Protein AF-A0AAV0P154-F1 (afdb_monomer)

Mean predicted aligned error: 8.96 Å

Nearest PDB structures (foldseek):
  3tef-assembly1_A  TM=5.306E-01  e=6.476E+00  Vibrio cholerae

Solvent-accessible surface area (backbone atoms only — not comparable to full-atom values): 8361 Å² total; per-residue (Å²): 136,82,82,80,76,75,84,78,81,82,83,76,62,71,93,80,56,64,62,72,48,78,42,65,45,41,50,25,48,35,54,62,46,26,73,76,37,68,70,43,66,74,33,76,87,35,68,62,27,33,51,34,76,68,14,53,51,50,23,52,53,50,23,51,52,36,54,75,68,52,49,56,85,69,45,64,32,42,33,28,15,64,43,46,20,31,41,52,30,49,45,60,38,50,33,22,59,70,64,49,95,94,55,68,61,70,37,60,59,38,59,73,89,33,94,46,73,34,26,12,43,57,93,30,55,53,76,44,72,35,73,89,42,43,50,93,80,46,89,87,50,40,51,32,43,31,36,118

Organism: NCBI:txid586396

Secondary structure (DSSP, 8-state):
---------PPP-GGGPPPPEEEPPPPBHHHHHHHH-GGGGG-GGGTTPPBPHHHHHHHHHHHHHHHHTT-GGG---EEEESSHHHHHHHHHHHS-SB--TTS-EEE-TTGGG--PPPEE-TTPPPEEEEGGG-GGGSTT--PEEE--

Radius of gyration: 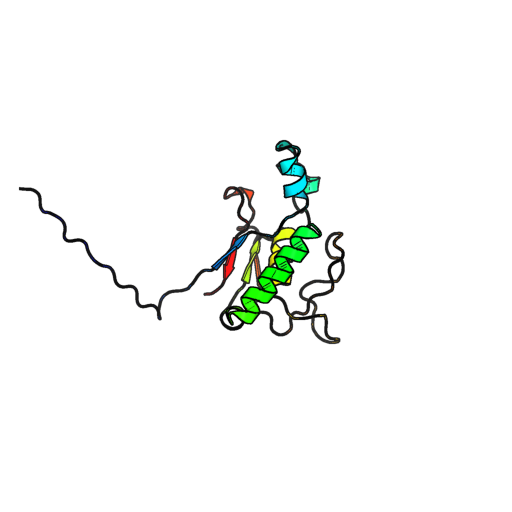18.8 Å; Cα contacts (8 Å, |Δi|>4): 252; chains: 1; bounding box: 33×74×42 Å

InterPro domains:
  IPR013078 Histidine phosphatase superfamily, clade-1 [PF00300] (20-92)
  IPR013078 Histidine phosphatase superfamily, clade-1 [SM00855] (19-128)
  IPR013078 Histidine phosphatase superfamily, clade-1 [cd07067] (20-90)
  IPR029033 Histidine phosphatase superfamily [G3DSA:3.40.50.1240] (15-123)
  IPR029033 Histidine phosphatase superfamily [SSF53254] (17-98)
  IPR050275 Phosphoglycerate Mutase/Phosphatase [PTHR48100] (14-140)

Foldseek 3Di:
DDDPDDPDDDDDDPVPDKDKDWDFFFAFPLVVVCVVPVCSVVDPVCLQTAHDPRSLVVLQVLLVVCVVVVVLVVFAEKEWEPRRSGLCSRCSNQFADADDPPFDWSADACPRVDRDGTTGNPSGHYYHYDNVQRCPVPPRGGTTITTD

Sequence (148 aa):
MEDAGCPTTTLYPLHRTKILHLVRHAQGIHNVEGEKDPSAYFSPDLSDAHLTQLGWRQVAHLRTHIRQSGLHSRIQLVVTSSLLRAMQTAVGVFGGEEYVDGVDPLMVANAGNSASPAISSFDSPPF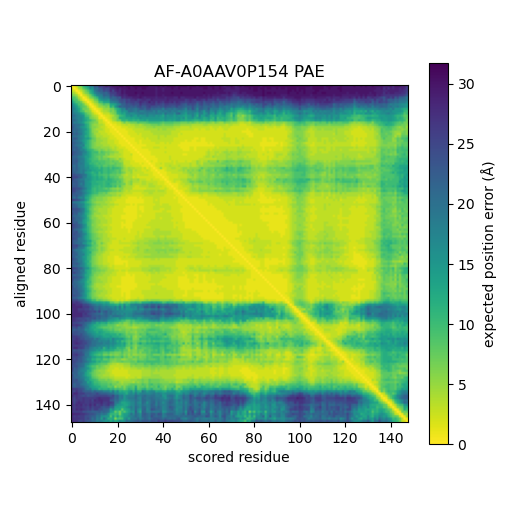LATELCREHLVCCSCLLFLRF

Structure (mmCIF, N/CA/C/O backbone):
data_AF-A0AAV0P154-F1
#
_entry.id   AF-A0AAV0P154-F1
#
loop_
_atom_site.group_PDB
_atom_site.id
_atom_site.type_symbol
_atom_site.label_atom_id
_atom_site.label_alt_id
_atom_site.label_comp_id
_atom_site.label_asym_id
_atom_site.label_entity_id
_atom_site.label_seq_id
_atom_site.pdbx_PDB_ins_code
_atom_site.Cartn_x
_atom_site.Cartn_y
_atom_site.Cartn_z
_atom_site.occupancy
_atom_site.B_iso_or_equiv
_atom_site.auth_seq_id
_atom_site.auth_comp_id
_atom_site.auth_asym_id
_atom_site.auth_atom_id
_atom_site.pdbx_PDB_model_num
ATOM 1 N N . MET A 1 1 ? 3.848 53.531 13.913 1.00 39.12 1 MET A N 1
ATOM 2 C CA . MET A 1 1 ? 3.647 52.761 15.154 1.00 39.12 1 MET A CA 1
ATOM 3 C C . MET A 1 1 ? 3.071 51.438 14.696 1.00 39.12 1 MET A C 1
ATOM 5 O O . MET A 1 1 ? 1.904 51.394 14.337 1.00 39.12 1 MET A O 1
ATOM 9 N N . GLU A 1 2 ? 3.947 50.459 14.476 1.00 48.00 2 GLU A N 1
ATOM 10 C CA . GLU A 1 2 ? 3.573 49.147 13.942 1.00 48.00 2 GLU A CA 1
ATOM 11 C C . GLU A 1 2 ? 2.984 48.303 15.073 1.00 48.00 2 GLU A C 1
ATOM 13 O O . GLU A 1 2 ? 3.585 48.192 16.142 1.00 48.00 2 GLU A O 1
ATOM 18 N N . ASP A 1 3 ? 1.783 47.775 14.850 1.00 51.66 3 ASP A N 1
ATOM 19 C CA . ASP A 1 3 ? 1.107 46.860 15.764 1.00 51.66 3 ASP A CA 1
ATOM 20 C C . ASP A 1 3 ? 1.725 45.468 15.589 1.00 51.66 3 ASP A C 1
ATOM 22 O O . ASP A 1 3 ? 1.546 44.803 14.566 1.00 51.66 3 ASP A O 1
ATOM 26 N N . ALA A 1 4 ? 2.542 45.062 16.560 1.00 58.69 4 ALA A N 1
ATOM 27 C CA . ALA A 1 4 ? 3.151 43.743 16.600 1.00 58.69 4 ALA A CA 1
ATOM 28 C C . ALA A 1 4 ? 2.061 42.708 16.912 1.00 58.69 4 ALA A C 1
ATOM 30 O O . ALA A 1 4 ? 1.709 42.487 18.071 1.00 58.69 4 ALA A O 1
ATOM 31 N N . GLY A 1 5 ? 1.516 42.088 15.862 1.00 62.28 5 GLY A N 1
ATOM 32 C CA . GLY A 1 5 ? 0.500 41.046 15.969 1.00 62.28 5 GLY A CA 1
ATOM 33 C C . GLY A 1 5 ? 0.914 39.948 16.952 1.00 62.28 5 GLY A C 1
ATOM 34 O O . GLY A 1 5 ? 1.928 39.274 16.768 1.00 62.28 5 GLY A O 1
ATOM 35 N N . CYS A 1 6 ? 0.116 39.778 18.007 1.00 61.88 6 CYS A N 1
ATOM 36 C CA . CYS A 1 6 ? 0.283 38.716 18.992 1.00 61.88 6 CYS A CA 1
ATOM 37 C C . CYS A 1 6 ? 0.239 37.348 18.280 1.00 61.88 6 CYS A C 1
ATOM 39 O O . CYS A 1 6 ? -0.740 37.077 17.576 1.00 61.88 6 CYS A O 1
ATOM 41 N N . PRO A 1 7 ? 1.254 36.476 18.433 1.00 60.50 7 PRO A N 1
ATOM 42 C CA . PRO A 1 7 ? 1.217 35.147 17.842 1.00 60.50 7 PRO A CA 1
ATOM 43 C C . PRO A 1 7 ? 0.078 34.350 18.483 1.00 60.50 7 PRO A C 1
ATOM 45 O O . PRO A 1 7 ? 0.137 33.937 19.643 1.00 60.50 7 PRO A O 1
ATOM 48 N N . THR A 1 8 ? -0.989 34.136 17.719 1.00 66.25 8 THR A N 1
ATOM 49 C CA . THR A 1 8 ? -2.130 33.325 18.131 1.00 66.25 8 THR A CA 1
ATOM 50 C C . THR A 1 8 ? -1.711 31.860 18.176 1.00 66.25 8 THR A C 1
ATOM 52 O O . THR A 1 8 ? -1.603 31.169 17.164 1.00 66.25 8 THR A O 1
ATOM 55 N N . THR A 1 9 ? -1.466 31.359 19.386 1.00 69.94 9 THR A N 1
ATOM 56 C CA . THR A 1 9 ? -1.265 29.925 19.610 1.00 69.94 9 THR A CA 1
ATOM 57 C C . THR A 1 9 ? -2.605 29.222 19.424 1.00 69.94 9 THR A C 1
ATOM 59 O O . THR A 1 9 ? -3.502 29.334 20.256 1.00 69.94 9 THR A O 1
ATOM 62 N N . THR A 1 10 ? -2.759 28.516 18.306 1.00 75.19 10 THR A N 1
ATOM 63 C CA . THR A 1 10 ? -3.974 27.748 18.013 1.00 75.19 10 THR A CA 1
ATOM 64 C C . THR A 1 10 ? -3.851 26.358 18.634 1.00 75.19 10 THR A C 1
ATOM 66 O O . THR A 1 10 ? -2.972 25.583 18.259 1.00 75.19 10 THR A O 1
ATOM 69 N N . LEU A 1 11 ? -4.722 26.034 19.593 1.00 77.88 11 LEU A N 1
ATOM 70 C CA . LEU A 1 11 ? -4.809 24.706 20.203 1.00 77.88 11 LEU A CA 1
ATOM 71 C C . LEU A 1 11 ? -5.842 23.858 19.456 1.00 77.88 11 LEU A C 1
ATOM 73 O O . LEU A 1 11 ? -7.028 24.184 19.443 1.00 77.88 11 LEU A O 1
ATOM 77 N N . TYR A 1 12 ? -5.403 22.746 18.865 1.00 75.50 12 TYR A N 1
ATOM 78 C CA . TYR A 1 12 ? -6.297 21.794 18.208 1.00 75.50 12 TYR A CA 1
ATOM 79 C C . TYR A 1 12 ? -6.691 20.676 19.182 1.00 75.50 12 TYR A C 1
ATOM 81 O O . TYR A 1 12 ? -5.815 19.966 19.683 1.00 75.50 12 TYR A O 1
ATOM 89 N N . PRO A 1 13 ? -7.991 20.468 19.456 1.00 79.94 13 PRO A N 1
ATOM 90 C CA . PRO A 1 13 ? -8.424 19.355 20.285 1.00 79.94 13 PRO A CA 1
ATOM 91 C C . PRO A 1 13 ? -8.148 18.030 19.566 1.00 79.94 13 PRO A C 1
ATOM 93 O O . PRO A 1 13 ? -8.822 17.697 18.595 1.00 79.94 13 PRO A O 1
ATOM 96 N N . LEU A 1 14 ? -7.197 17.247 20.086 1.00 75.12 14 LEU A N 1
ATOM 97 C CA . LEU A 1 14 ? -6.798 15.935 19.547 1.00 75.12 14 LEU A CA 1
ATOM 98 C C . LEU A 1 14 ? -7.979 14.975 19.322 1.00 75.12 14 LEU A C 1
ATOM 100 O O . LEU A 1 14 ? -7.959 14.162 18.408 1.00 75.12 14 LEU A O 1
ATOM 104 N N . HIS A 1 15 ? -9.039 15.083 20.128 1.00 77.06 15 HIS A N 1
ATOM 105 C CA . HIS A 1 15 ? -10.233 14.243 19.997 1.00 77.06 15 HIS A CA 1
ATOM 106 C C . HIS A 1 15 ? -11.134 14.618 18.803 1.00 77.06 15 HIS A C 1
ATOM 108 O O . HIS A 1 15 ? -12.074 13.887 18.500 1.00 77.06 15 HIS A O 1
ATOM 114 N N . ARG A 1 16 ? -10.878 15.753 18.136 1.00 79.06 16 ARG A N 1
ATOM 115 C CA . ARG A 1 16 ? -11.575 16.189 16.912 1.00 79.06 16 ARG A CA 1
ATOM 116 C C . ARG A 1 16 ? -10.663 16.223 15.688 1.00 79.06 16 ARG A C 1
ATOM 118 O O . ARG A 1 16 ? -11.107 16.654 14.628 1.00 79.06 16 ARG A O 1
ATOM 125 N N . THR A 1 17 ? -9.410 15.794 15.815 1.00 82.44 17 THR A N 1
ATOM 126 C CA . THR A 1 17 ? -8.480 15.712 14.689 1.00 82.44 17 THR A CA 1
ATOM 127 C C . THR A 1 17 ? -8.348 14.280 14.207 1.00 82.44 17 THR A C 1
ATOM 129 O O . THR A 1 17 ? -8.496 13.318 14.963 1.00 82.44 17 THR A O 1
ATOM 132 N N . LYS A 1 18 ? -8.095 14.144 12.907 1.00 80.69 18 LYS A N 1
ATOM 133 C CA . LYS A 1 18 ? -7.836 12.860 12.264 1.00 80.69 18 LYS A CA 1
ATOM 134 C C . LYS A 1 18 ? -6.344 12.753 12.012 1.00 80.69 18 LYS A C 1
ATOM 136 O O . LYS A 1 18 ? -5.700 13.738 11.656 1.00 80.69 18 LYS A O 1
ATOM 141 N N . ILE A 1 19 ? -5.791 11.578 12.282 1.00 84.19 19 ILE A N 1
ATOM 142 C CA . ILE A 1 19 ? -4.374 11.311 12.057 1.00 84.19 19 ILE A CA 1
ATOM 143 C C . ILE A 1 19 ? -4.283 10.650 10.705 1.00 84.19 19 ILE A C 1
ATOM 145 O O . ILE A 1 19 ? -4.874 9.594 10.524 1.00 84.19 19 ILE A O 1
ATOM 149 N N . LEU A 1 20 ? -3.531 11.270 9.805 1.00 85.81 20 LEU A N 1
ATOM 150 C CA . LEU A 1 20 ? -3.258 10.727 8.494 1.00 85.81 20 LEU A CA 1
ATOM 151 C C . LEU A 1 20 ? -1.841 10.158 8.465 1.00 85.81 20 LEU A C 1
ATOM 153 O O . LEU A 1 20 ? -0.871 10.902 8.611 1.00 85.81 20 LEU A O 1
ATOM 157 N N . HIS A 1 21 ? -1.716 8.851 8.251 1.00 87.25 21 HIS A N 1
ATOM 158 C CA . HIS A 1 21 ? -0.423 8.256 7.908 1.00 87.25 21 HIS A CA 1
ATOM 159 C C . HIS A 1 21 ? -0.283 8.204 6.394 1.00 87.25 21 HIS A C 1
ATOM 161 O O . HIS A 1 21 ? -1.239 7.834 5.720 1.00 87.25 21 HIS A O 1
ATOM 167 N N . LEU A 1 22 ? 0.900 8.567 5.898 1.00 87.25 22 LEU A N 1
ATOM 168 C CA . LEU A 1 22 ? 1.252 8.547 4.484 1.00 87.25 22 LEU A CA 1
ATOM 169 C C . LEU A 1 22 ? 2.335 7.497 4.261 1.00 87.25 22 LEU A C 1
ATOM 171 O O . LEU A 1 22 ? 3.408 7.569 4.860 1.00 87.25 22 LEU A O 1
ATOM 175 N N . VAL A 1 23 ? 2.051 6.524 3.401 1.00 88.38 23 VAL A N 1
ATOM 176 C CA . VAL A 1 23 ? 2.995 5.456 3.046 1.00 88.38 23 VAL A CA 1
ATOM 177 C C . VAL A 1 23 ? 3.180 5.457 1.537 1.00 88.38 23 VAL A C 1
ATOM 179 O O . VAL A 1 23 ? 2.190 5.439 0.813 1.00 88.38 23 VAL A O 1
ATOM 182 N N . ARG A 1 24 ? 4.432 5.466 1.068 1.00 89.94 24 ARG A N 1
ATOM 183 C CA . ARG A 1 24 ? 4.771 5.255 -0.346 1.00 89.94 24 ARG A CA 1
ATOM 184 C C . ARG A 1 24 ? 4.693 3.762 -0.675 1.00 89.94 24 ARG A C 1
ATOM 186 O O . ARG A 1 24 ? 5.059 2.936 0.158 1.00 89.94 24 ARG A O 1
ATOM 193 N N . HIS A 1 25 ? 4.280 3.415 -1.896 1.00 91.06 25 HIS A N 1
ATOM 194 C CA . HIS A 1 25 ? 4.388 2.035 -2.381 1.00 91.06 25 HIS A CA 1
ATOM 195 C C . HIS A 1 25 ? 5.831 1.505 -2.243 1.00 91.06 25 HIS A C 1
ATOM 197 O O . HIS A 1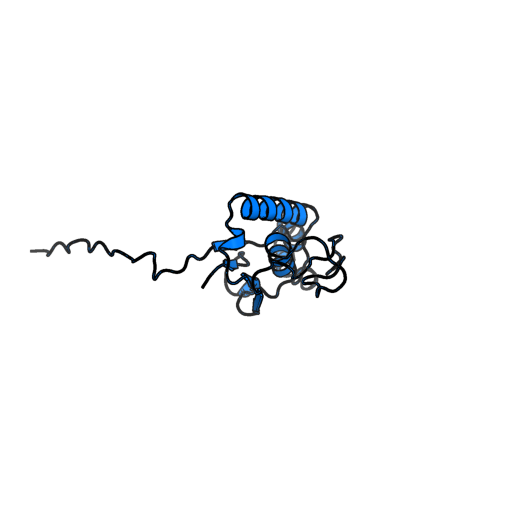 25 ? 6.803 2.253 -2.385 1.00 91.06 25 HIS A O 1
ATOM 203 N N . ALA A 1 26 ? 5.973 0.209 -1.983 1.00 93.69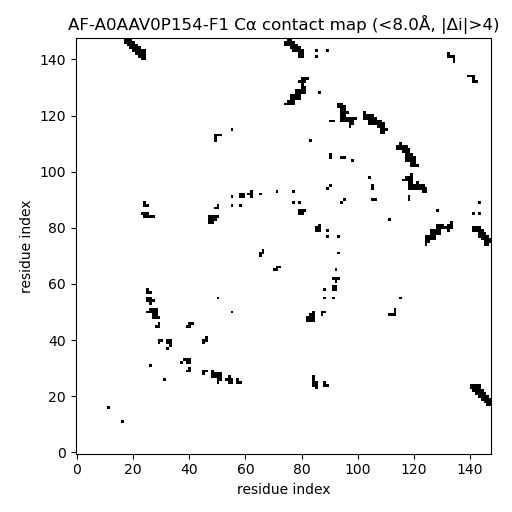 26 ALA A N 1
ATOM 204 C CA . ALA A 1 26 ? 7.271 -0.456 -1.966 1.00 93.69 26 ALA A CA 1
ATOM 205 C C . ALA A 1 26 ? 7.890 -0.506 -3.375 1.00 93.69 26 ALA A C 1
ATOM 207 O O . ALA A 1 26 ? 7.229 -0.184 -4.363 1.00 93.69 26 ALA A O 1
ATOM 208 N N . GLN A 1 27 ? 9.157 -0.903 -3.496 1.00 93.88 27 GLN A N 1
ATOM 209 C CA . GLN A 1 27 ? 9.847 -0.911 -4.787 1.00 93.88 27 GLN A CA 1
ATOM 210 C C . GLN A 1 27 ? 9.073 -1.729 -5.838 1.00 93.88 27 GLN A C 1
ATOM 212 O O . GLN A 1 27 ? 8.852 -2.931 -5.675 1.00 93.88 27 GLN A O 1
ATOM 217 N N . GLY A 1 28 ? 8.677 -1.068 -6.926 1.00 91.69 28 GLY A N 1
ATOM 218 C CA . GLY A 1 28 ? 8.081 -1.690 -8.107 1.00 91.69 28 GLY A CA 1
ATOM 219 C C . GLY A 1 28 ? 9.092 -1.868 -9.233 1.00 91.69 28 GLY A C 1
ATOM 220 O O . GLY A 1 28 ? 10.140 -1.222 -9.233 1.00 91.69 28 GLY A O 1
ATOM 221 N N . ILE A 1 29 ? 8.761 -2.702 -10.222 1.00 92.00 29 ILE A N 1
ATOM 222 C CA . ILE A 1 29 ? 9.622 -2.930 -11.399 1.00 92.00 29 ILE A CA 1
ATOM 223 C C . ILE A 1 29 ? 9.944 -1.601 -12.105 1.00 92.00 29 ILE A C 1
ATOM 225 O O . ILE A 1 29 ? 11.099 -1.349 -12.435 1.00 92.00 29 ILE A O 1
ATOM 229 N N . HIS A 1 30 ? 8.967 -0.691 -12.209 1.00 88.12 30 HIS A N 1
ATOM 230 C CA . HIS A 1 30 ? 9.173 0.648 -12.778 1.00 88.12 30 HIS A CA 1
ATOM 231 C C . HIS A 1 30 ? 10.258 1.480 -12.067 1.00 88.12 30 HIS A C 1
ATOM 233 O O . HIS A 1 30 ? 10.897 2.297 -12.717 1.00 88.12 30 HIS A O 1
ATOM 239 N N . ASN A 1 31 ? 10.501 1.292 -10.759 1.00 89.06 31 ASN A N 1
ATOM 240 C CA . ASN A 1 31 ? 11.579 2.012 -10.072 1.00 89.06 31 ASN A CA 1
ATOM 241 C C . ASN A 1 31 ? 12.943 1.501 -10.525 1.00 89.06 31 ASN A C 1
ATOM 243 O O . ASN A 1 31 ? 13.830 2.300 -10.786 1.00 89.06 31 ASN A O 1
ATOM 247 N N . VAL A 1 32 ? 13.089 0.179 -10.647 1.00 91.00 32 VAL A N 1
ATOM 248 C CA . VAL A 1 32 ? 14.343 -0.453 -11.075 1.00 91.00 32 VAL A CA 1
ATOM 249 C C . VAL A 1 32 ? 14.683 -0.066 -12.510 1.00 91.00 32 VAL A C 1
ATOM 251 O O . VAL A 1 32 ? 15.833 0.245 -12.802 1.00 91.00 32 VAL A O 1
ATOM 254 N N . GLU A 1 33 ? 13.695 -0.057 -13.404 1.00 88.69 33 GLU A N 1
ATOM 255 C CA . GLU A 1 33 ? 13.919 0.356 -14.792 1.00 88.69 33 GLU A CA 1
ATOM 256 C C . GLU A 1 33 ? 14.112 1.873 -14.912 1.00 88.69 33 GLU A C 1
ATOM 258 O O . GLU A 1 33 ? 15.012 2.313 -15.618 1.00 88.69 33 GLU A O 1
ATOM 263 N N . GLY A 1 34 ? 13.358 2.671 -14.152 1.00 86.88 34 GLY A N 1
ATOM 264 C CA . GLY A 1 34 ? 13.502 4.126 -14.108 1.00 86.88 34 GLY A CA 1
ATOM 265 C C . GLY A 1 34 ? 14.827 4.622 -13.515 1.00 86.88 34 GLY A C 1
ATOM 266 O O . GLY A 1 34 ? 15.292 5.702 -13.870 1.00 86.88 34 GLY A O 1
ATOM 267 N N . GLU A 1 35 ? 15.452 3.852 -12.617 1.00 88.00 35 GLU A N 1
ATOM 268 C CA . GLU A 1 35 ? 16.808 4.116 -12.107 1.00 88.00 35 GLU A CA 1
ATOM 269 C C . GLU A 1 35 ? 17.888 3.870 -13.171 1.00 88.00 35 GLU A C 1
ATOM 271 O O . GLU A 1 35 ? 18.913 4.550 -13.167 1.00 88.00 35 GLU A O 1
ATOM 276 N N . LYS A 1 36 ? 17.665 2.915 -14.084 1.00 91.00 36 LYS A N 1
ATOM 277 C CA . LYS A 1 36 ? 18.578 2.634 -15.204 1.00 91.00 36 LYS A CA 1
ATOM 278 C C . LYS A 1 36 ? 18.400 3.644 -16.332 1.00 91.00 36 LYS A C 1
ATOM 280 O O . LYS A 1 36 ? 19.385 4.128 -16.882 1.00 91.00 36 LYS A O 1
ATOM 285 N N . ASP A 1 37 ? 17.149 3.934 -16.673 1.00 88.31 37 ASP A N 1
ATOM 286 C CA . ASP A 1 37 ? 16.766 4.873 -17.717 1.00 88.31 37 ASP A CA 1
ATOM 287 C C . ASP A 1 37 ? 15.539 5.687 -17.271 1.00 88.31 37 ASP A C 1
ATOM 289 O O . ASP A 1 37 ? 14.430 5.150 -17.214 1.00 88.31 37 ASP A O 1
ATOM 293 N N . PRO A 1 38 ? 15.689 7.000 -17.016 1.00 86.06 38 PRO A N 1
ATOM 294 C CA . PRO A 1 38 ? 14.572 7.867 -16.656 1.00 86.06 38 PRO A CA 1
ATOM 295 C C . PRO A 1 38 ? 13.416 7.866 -17.668 1.00 86.06 38 PRO A C 1
ATOM 297 O O . PRO A 1 38 ? 12.280 8.148 -17.288 1.00 86.06 38 PRO A O 1
ATOM 300 N N . SER A 1 39 ? 13.666 7.545 -18.944 1.00 85.38 39 SER A N 1
ATOM 301 C CA . SER A 1 39 ? 12.611 7.461 -19.961 1.00 85.38 39 SER A CA 1
ATOM 302 C C . SER A 1 39 ? 11.632 6.304 -19.701 1.00 85.38 39 SER A C 1
ATOM 304 O O . SER A 1 39 ? 10.453 6.395 -20.054 1.00 85.38 39 SER A O 1
ATOM 306 N N . ALA A 1 40 ? 12.078 5.264 -18.985 1.00 85.44 40 ALA A N 1
ATOM 307 C CA . ALA A 1 40 ? 11.285 4.083 -18.664 1.00 85.44 40 ALA A CA 1
ATOM 308 C C . ALA A 1 40 ? 10.063 4.395 -17.782 1.00 85.44 40 ALA A C 1
ATOM 310 O O . ALA A 1 40 ? 9.073 3.668 -17.840 1.00 85.44 40 ALA A O 1
ATOM 311 N N . TYR A 1 41 ? 10.070 5.500 -17.025 1.00 78.88 41 TYR A N 1
ATOM 312 C CA . TYR A 1 41 ? 8.893 5.953 -16.268 1.00 78.88 41 TYR A CA 1
ATOM 313 C C . TYR A 1 41 ? 7.678 6.254 -17.156 1.00 78.88 41 TYR A C 1
ATOM 315 O O . TYR A 1 41 ? 6.545 6.182 -16.684 1.00 78.88 41 TYR A O 1
ATOM 323 N N . PHE A 1 42 ? 7.903 6.565 -18.434 1.00 81.00 42 PHE A N 1
ATOM 324 C CA . PHE A 1 42 ? 6.847 6.834 -19.409 1.00 81.00 42 PHE A CA 1
ATOM 325 C C . PHE A 1 42 ? 6.498 5.609 -20.261 1.00 81.00 42 PHE A C 1
ATOM 327 O O . PHE A 1 42 ? 5.645 5.703 -21.144 1.00 81.00 42 PHE A O 1
ATOM 334 N N . SER A 1 43 ? 7.137 4.460 -20.009 1.00 83.12 43 SER A N 1
ATOM 335 C CA . SER A 1 43 ? 6.844 3.227 -20.731 1.00 83.12 43 SER A CA 1
ATOM 336 C C . SER A 1 43 ? 5.431 2.728 -20.395 1.00 83.12 43 SER A C 1
ATOM 338 O O . SER A 1 43 ? 5.127 2.507 -19.216 1.00 83.12 43 SER A O 1
ATOM 340 N N . PRO A 1 44 ? 4.569 2.485 -21.401 1.00 84.12 44 PRO A N 1
ATOM 341 C CA . PRO A 1 44 ? 3.254 1.883 -21.187 1.00 84.12 44 PRO A CA 1
ATOM 342 C C . PRO A 1 44 ? 3.330 0.541 -20.450 1.00 84.12 44 PRO A C 1
ATOM 344 O O . PRO A 1 44 ? 2.484 0.268 -19.596 1.00 84.12 44 PRO A O 1
ATOM 347 N N . ASP A 1 45 ? 4.383 -0.241 -20.702 1.00 84.81 45 ASP A N 1
ATOM 348 C CA . ASP A 1 45 ? 4.606 -1.559 -20.096 1.00 84.81 45 ASP A CA 1
ATOM 349 C C . ASP A 1 45 ? 4.875 -1.483 -18.585 1.00 84.81 45 ASP A C 1
ATOM 351 O O . ASP A 1 45 ? 4.666 -2.450 -17.855 1.00 84.81 45 ASP A O 1
ATOM 355 N N . LEU A 1 46 ? 5.324 -0.323 -18.094 1.00 84.12 46 LEU A N 1
ATOM 356 C CA . LEU A 1 46 ? 5.635 -0.090 -16.683 1.00 84.12 46 LEU A CA 1
ATOM 357 C C . LEU A 1 46 ? 4.563 0.725 -15.954 1.00 84.12 46 LEU A C 1
ATOM 359 O O . LEU A 1 46 ? 4.662 0.914 -14.738 1.00 84.12 46 LEU A O 1
ATOM 363 N N . SER A 1 47 ? 3.520 1.159 -16.668 1.00 82.75 47 SER A N 1
ATOM 364 C CA . SER A 1 47 ? 2.452 1.998 -16.118 1.00 82.75 47 SER A CA 1
ATOM 365 C C . SER A 1 47 ? 1.779 1.356 -14.897 1.00 82.75 47 SER A C 1
ATOM 367 O O . SER A 1 47 ? 1.623 2.007 -13.860 1.00 82.75 47 SER A O 1
ATOM 369 N N . ASP A 1 48 ? 1.481 0.056 -14.970 1.00 87.62 48 ASP A N 1
ATOM 370 C CA . ASP A 1 48 ? 0.880 -0.727 -13.885 1.00 87.62 48 ASP A CA 1
ATOM 371 C C . ASP A 1 48 ? 1.802 -1.842 -13.364 1.00 87.62 48 ASP A C 1
ATOM 373 O O . ASP A 1 48 ? 1.386 -2.946 -13.020 1.00 87.62 48 ASP A O 1
ATOM 377 N N . ALA A 1 49 ? 3.103 -1.548 -13.313 1.00 89.88 49 ALA A N 1
ATOM 378 C CA . ALA A 1 49 ? 4.111 -2.481 -12.830 1.00 89.88 49 ALA A CA 1
ATOM 379 C C . ALA A 1 49 ? 3.832 -2.977 -11.397 1.00 89.88 49 ALA A C 1
ATOM 381 O O . ALA A 1 49 ? 3.501 -2.189 -10.503 1.00 89.88 49 ALA A O 1
ATOM 382 N N . HIS A 1 50 ? 4.075 -4.271 -11.171 1.00 91.94 50 HIS A N 1
ATOM 383 C CA . HIS A 1 50 ? 4.012 -4.922 -9.862 1.00 91.94 50 HIS A CA 1
ATOM 384 C C . HIS A 1 50 ? 5.245 -4.636 -8.984 1.00 91.94 50 HIS A C 1
ATOM 386 O O . HIS A 1 50 ? 6.251 -4.069 -9.428 1.00 91.94 50 HIS A O 1
ATOM 392 N N . LEU A 1 51 ? 5.175 -5.055 -7.717 1.00 92.94 51 LEU A N 1
ATOM 393 C CA . LEU A 1 51 ? 6.288 -5.016 -6.767 1.00 92.94 51 LEU A CA 1
ATOM 394 C C . LEU A 1 51 ? 7.414 -5.985 -7.137 1.00 92.94 51 LEU A C 1
ATOM 396 O O . LEU A 1 51 ? 7.173 -7.105 -7.590 1.00 92.94 51 LEU A O 1
ATOM 400 N N . THR A 1 52 ? 8.656 -5.579 -6.878 1.00 93.12 52 THR A N 1
ATOM 401 C CA . THR A 1 52 ? 9.823 -6.466 -6.972 1.00 93.12 52 THR A CA 1
ATOM 402 C C . THR A 1 52 ? 9.886 -7.411 -5.767 1.00 93.12 52 THR A C 1
ATOM 404 O O . THR A 1 52 ? 9.184 -7.230 -4.770 1.00 93.12 52 THR A O 1
ATOM 407 N N . GLN A 1 53 ? 10.787 -8.400 -5.798 1.00 91.81 53 GLN A N 1
ATOM 408 C CA . GLN A 1 53 ? 11.057 -9.232 -4.619 1.00 91.81 53 GLN A CA 1
ATOM 409 C C . GLN A 1 53 ? 11.550 -8.394 -3.424 1.00 91.81 53 GLN A C 1
ATOM 411 O O . GLN A 1 53 ? 11.184 -8.669 -2.282 1.00 91.81 53 GLN A O 1
ATOM 416 N N . LEU A 1 54 ? 12.353 -7.352 -3.674 1.00 94.25 54 LEU A N 1
ATOM 417 C CA . LEU A 1 54 ? 12.758 -6.405 -2.635 1.00 94.25 54 LEU A CA 1
ATOM 418 C C . LEU A 1 54 ? 11.553 -5.605 -2.122 1.00 94.25 54 LEU A C 1
ATOM 420 O O . LEU A 1 54 ? 11.420 -5.435 -0.912 1.00 94.25 54 LEU A O 1
ATOM 424 N N . GLY A 1 55 ? 10.648 -5.188 -3.011 1.00 94.31 55 GLY A N 1
ATOM 425 C CA . GLY A 1 55 ? 9.392 -4.535 -2.643 1.00 94.31 55 GLY A CA 1
ATOM 426 C C . GLY A 1 55 ? 8.556 -5.373 -1.672 1.00 94.31 55 GLY A C 1
ATOM 427 O O . GLY A 1 55 ? 8.122 -4.876 -0.636 1.00 94.31 55 GLY A O 1
ATOM 428 N N . TRP A 1 56 ? 8.419 -6.675 -1.922 1.00 92.94 56 TRP A N 1
ATOM 429 C CA . TRP A 1 56 ? 7.720 -7.579 -1.001 1.00 92.94 56 TRP A CA 1
ATOM 430 C C . TRP A 1 56 ? 8.417 -7.740 0.357 1.00 92.94 56 TRP A C 1
ATOM 432 O O . TRP A 1 56 ? 7.748 -7.815 1.388 1.00 92.94 56 TRP A O 1
ATOM 442 N N . ARG A 1 57 ? 9.756 -7.715 0.405 1.00 94.00 57 ARG A N 1
ATOM 443 C CA . ARG A 1 57 ? 10.490 -7.695 1.686 1.00 94.00 57 ARG A CA 1
ATOM 444 C C . ARG A 1 57 ? 10.236 -6.400 2.462 1.00 94.00 57 ARG A C 1
ATOM 446 O O . ARG A 1 57 ? 10.030 -6.447 3.672 1.00 94.00 57 ARG A O 1
ATOM 453 N N . GLN A 1 58 ? 10.198 -5.256 1.776 1.00 95.69 58 GLN A N 1
ATOM 454 C CA . GLN A 1 58 ? 9.853 -3.966 2.387 1.00 95.69 58 GLN A CA 1
ATOM 455 C C . GLN A 1 58 ? 8.431 -3.986 2.967 1.00 95.69 58 GLN A C 1
ATOM 457 O O . GLN A 1 58 ? 8.224 -3.550 4.098 1.00 95.69 58 GLN A O 1
ATOM 462 N N . VAL A 1 59 ? 7.474 -4.554 2.226 1.00 93.94 59 VAL A N 1
ATOM 463 C CA . VAL A 1 59 ? 6.094 -4.782 2.681 1.00 93.94 59 VAL A CA 1
ATOM 464 C C . VAL A 1 59 ? 6.058 -5.627 3.955 1.00 93.94 59 VAL A C 1
ATOM 466 O O . VAL A 1 59 ? 5.433 -5.219 4.933 1.00 93.94 59 VAL A O 1
ATOM 469 N N . ALA A 1 60 ? 6.766 -6.758 3.990 1.00 93.19 60 ALA A N 1
ATOM 470 C CA . ALA A 1 60 ? 6.798 -7.641 5.158 1.00 93.19 60 ALA A CA 1
ATOM 471 C C . ALA A 1 60 ? 7.393 -6.953 6.402 1.00 93.19 60 ALA A C 1
ATOM 473 O O . ALA A 1 60 ? 6.860 -7.076 7.511 1.00 93.19 60 ALA A O 1
ATOM 474 N N . HIS A 1 61 ? 8.465 -6.174 6.224 1.00 95.44 61 HIS A N 1
ATOM 475 C CA . HIS A 1 61 ? 9.063 -5.391 7.307 1.00 95.44 61 HIS A CA 1
ATOM 476 C C . HIS A 1 61 ? 8.092 -4.332 7.842 1.00 95.44 61 HIS A C 1
ATOM 478 O O . HIS A 1 61 ? 7.919 -4.211 9.056 1.00 95.44 61 HIS A O 1
ATOM 484 N N . LEU A 1 62 ? 7.418 -3.595 6.952 1.00 94.38 62 LEU A N 1
ATOM 485 C CA . LEU A 1 62 ? 6.453 -2.578 7.359 1.00 94.38 62 LEU A CA 1
ATOM 486 C C . LEU A 1 62 ? 5.235 -3.197 8.057 1.00 94.38 62 LEU A C 1
ATOM 488 O O . LEU A 1 62 ? 4.821 -2.695 9.100 1.00 94.38 62 LEU A O 1
ATOM 492 N N . ARG A 1 63 ? 4.708 -4.317 7.546 1.00 93.19 63 ARG A N 1
ATOM 493 C CA . ARG A 1 63 ? 3.643 -5.093 8.202 1.00 93.19 63 ARG A CA 1
ATOM 494 C C . ARG A 1 63 ? 4.027 -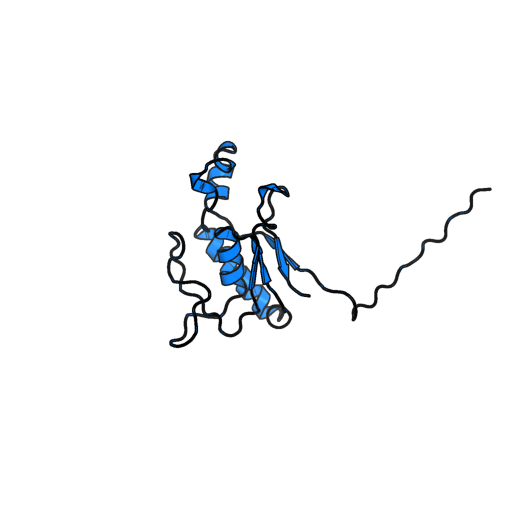5.433 9.638 1.00 93.19 63 ARG A C 1
ATOM 496 O O . ARG A 1 63 ? 3.282 -5.129 10.568 1.00 93.19 63 ARG A O 1
ATOM 503 N N . THR A 1 64 ? 5.214 -6.012 9.815 1.00 94.94 64 THR A N 1
ATOM 504 C CA . THR A 1 64 ? 5.744 -6.396 11.131 1.00 94.94 64 THR A CA 1
ATOM 505 C C . THR A 1 64 ? 5.782 -5.198 12.074 1.00 94.94 64 THR A C 1
ATOM 507 O O . THR A 1 64 ? 5.250 -5.263 13.181 1.00 94.94 64 THR A O 1
ATOM 510 N N . HIS A 1 65 ? 6.327 -4.072 11.612 1.00 94.69 65 HIS A N 1
ATOM 511 C CA . HIS A 1 65 ? 6.409 -2.845 12.398 1.00 94.69 65 HIS A CA 1
ATOM 512 C C . HIS A 1 65 ? 5.027 -2.301 12.809 1.00 94.69 65 HIS A C 1
ATOM 514 O O . HIS A 1 65 ? 4.806 -1.930 13.963 1.00 94.69 65 HIS A O 1
ATOM 520 N N . ILE A 1 66 ? 4.065 -2.273 11.885 1.00 92.44 66 ILE A N 1
ATOM 521 C CA . ILE A 1 66 ? 2.712 -1.749 12.132 1.00 92.44 66 ILE A CA 1
ATOM 522 C C . ILE A 1 66 ? 1.917 -2.643 13.089 1.00 92.44 66 ILE A C 1
ATOM 524 O O . ILE A 1 66 ? 1.147 -2.140 13.911 1.00 92.44 66 ILE A O 1
ATOM 528 N N . ARG A 1 67 ? 2.121 -3.963 13.021 1.00 92.44 67 ARG A N 1
ATOM 529 C CA . ARG A 1 67 ? 1.525 -4.921 13.961 1.00 92.44 67 ARG A CA 1
ATOM 530 C C . ARG A 1 67 ? 2.151 -4.783 15.352 1.00 92.44 67 ARG A C 1
ATOM 532 O O . ARG A 1 67 ? 1.419 -4.616 16.322 1.00 92.44 67 ARG A O 1
ATOM 539 N N . GLN A 1 68 ? 3.482 -4.758 15.449 1.00 95.50 68 GLN A N 1
ATOM 540 C CA . GLN A 1 68 ? 4.207 -4.633 16.724 1.00 95.50 68 GLN A CA 1
ATOM 541 C C . GLN A 1 68 ? 3.954 -3.301 17.440 1.00 95.50 68 GLN A C 1
ATOM 543 O O . GLN A 1 68 ? 3.873 -3.264 18.664 1.00 95.50 68 GLN A O 1
ATOM 548 N N . SER A 1 69 ? 3.793 -2.207 16.694 1.00 94.12 69 SER A N 1
ATOM 549 C CA . SER A 1 69 ? 3.456 -0.893 17.263 1.00 94.12 69 SER A CA 1
ATOM 550 C C . SER A 1 69 ? 1.997 -0.773 17.722 1.00 94.12 69 SER A C 1
ATOM 552 O O . SER A 1 69 ? 1.622 0.245 18.304 1.00 94.12 69 SER A O 1
ATOM 554 N N . GLY A 1 70 ? 1.146 -1.763 17.424 1.00 92.38 70 GLY A N 1
ATOM 555 C CA . GLY A 1 70 ? -0.298 -1.679 17.649 1.00 92.38 70 GLY A CA 1
ATOM 556 C C . GLY A 1 70 ? -0.994 -0.647 16.755 1.00 92.38 70 GLY A C 1
ATOM 557 O O . GLY A 1 70 ? -2.165 -0.339 16.968 1.00 92.38 70 GLY A O 1
ATOM 558 N N . LEU A 1 71 ? -0.305 -0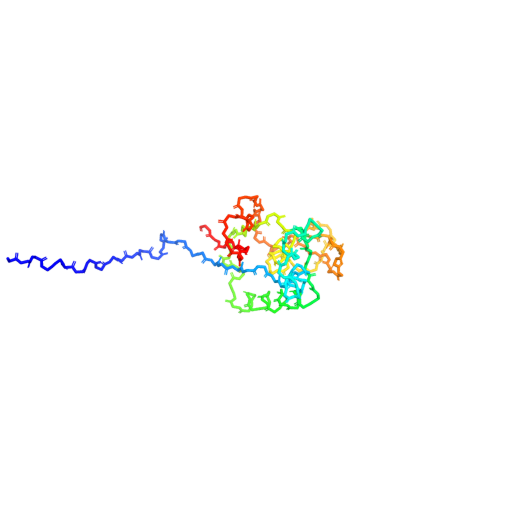.093 15.750 1.00 91.19 71 LEU A N 1
ATOM 559 C CA . LEU A 1 71 ? -0.904 0.865 14.825 1.00 91.19 71 LEU A CA 1
ATOM 560 C C . LEU A 1 71 ? -1.993 0.204 13.974 1.00 91.19 71 LEU A C 1
ATOM 562 O O . LEU A 1 71 ? -3.001 0.844 13.683 1.00 91.19 71 LEU A O 1
ATOM 566 N N . HIS A 1 72 ? -1.823 -1.079 13.642 1.00 90.94 72 HIS A N 1
ATOM 567 C CA . HIS A 1 72 ? -2.792 -1.839 12.857 1.00 90.94 72 HIS A CA 1
ATOM 568 C C . HIS A 1 72 ? -4.229 -1.714 13.393 1.00 90.94 72 HIS A C 1
ATOM 570 O O . HIS A 1 72 ? -5.139 -1.344 12.659 1.00 90.94 72 HIS A O 1
ATOM 576 N N . SER A 1 73 ? -4.437 -1.959 14.691 1.00 90.75 73 SER A N 1
ATOM 577 C CA . SER A 1 73 ? -5.769 -1.928 15.317 1.00 90.75 73 SER A CA 1
ATOM 578 C C . SER A 1 73 ? -6.373 -0.524 15.408 1.00 90.75 73 SER A C 1
ATOM 580 O O . SER A 1 73 ? -7.555 -0.362 15.704 1.00 90.75 73 SER A O 1
ATOM 582 N N . ARG A 1 74 ? -5.571 0.516 15.160 1.00 90.56 74 ARG A N 1
ATOM 583 C CA . ARG A 1 74 ? -6.006 1.914 15.177 1.00 90.56 74 ARG A CA 1
ATOM 584 C C . ARG A 1 74 ? -6.415 2.408 13.795 1.00 90.56 74 ARG A C 1
ATOM 586 O O . ARG A 1 74 ? -6.951 3.511 13.706 1.00 90.56 74 ARG A O 1
ATOM 593 N N . ILE A 1 75 ? -6.157 1.660 12.733 1.00 90.88 75 ILE A N 1
ATOM 594 C CA . ILE A 1 75 ? -6.490 2.064 11.370 1.00 90.88 75 ILE A CA 1
ATOM 595 C C . ILE A 1 75 ? -7.964 1.771 11.100 1.00 90.88 75 ILE A C 1
ATOM 597 O O . ILE A 1 75 ? -8.446 0.680 11.374 1.00 90.88 75 ILE A O 1
ATOM 601 N N . GLN A 1 76 ? -8.681 2.756 10.555 1.00 91.38 76 GLN A N 1
ATOM 602 C CA . GLN A 1 76 ? -10.115 2.630 10.247 1.00 91.38 76 GLN A CA 1
ATOM 603 C C . GLN A 1 76 ? -10.418 2.546 8.751 1.00 91.38 76 GLN A C 1
ATOM 605 O O . GLN A 1 76 ? -11.519 2.161 8.382 1.00 91.38 76 GLN A O 1
ATOM 610 N N . LEU A 1 77 ? -9.477 2.956 7.903 1.00 91.88 77 LEU A N 1
ATOM 611 C CA . LEU A 1 77 ? -9.620 2.953 6.453 1.00 91.88 77 LEU A CA 1
ATOM 612 C C . LEU A 1 77 ? -8.230 2.997 5.835 1.00 91.88 77 LEU A C 1
ATOM 614 O O . LEU A 1 77 ? -7.392 3.764 6.313 1.00 91.88 77 LEU A O 1
ATOM 618 N N . VAL A 1 78 ? -8.035 2.226 4.771 1.00 92.56 78 VAL A N 1
ATOM 619 C CA . VAL A 1 78 ? -6.867 2.255 3.896 1.00 92.56 78 VAL A CA 1
ATOM 620 C C . VAL A 1 78 ? -7.300 2.806 2.539 1.00 92.56 78 VAL A C 1
ATOM 622 O O . VAL A 1 78 ? -8.050 2.150 1.822 1.00 92.56 78 VAL A O 1
ATOM 625 N N . VAL A 1 79 ? -6.837 3.996 2.157 1.00 90.62 79 VAL A N 1
ATOM 626 C CA . VAL A 1 79 ? -7.067 4.530 0.802 1.00 90.62 79 VAL A CA 1
ATOM 627 C C . VAL A 1 79 ? -5.803 4.365 -0.015 1.00 90.62 79 VAL A C 1
ATOM 629 O O . VAL A 1 79 ? -4.742 4.803 0.421 1.00 90.62 79 VAL A O 1
ATOM 632 N N . THR A 1 80 ? -5.907 3.761 -1.191 1.00 89.94 80 THR A N 1
ATOM 633 C CA . THR A 1 80 ? -4.770 3.480 -2.069 1.00 89.94 80 THR A CA 1
ATOM 634 C C . THR A 1 80 ? -5.022 3.982 -3.485 1.00 89.94 80 THR A C 1
ATOM 636 O O . THR A 1 80 ? -6.160 4.127 -3.931 1.00 89.94 80 THR A O 1
ATOM 639 N N . SER A 1 81 ? -3.933 4.204 -4.217 1.00 87.88 81 SER A N 1
ATOM 640 C CA . SER A 1 81 ? -3.981 4.299 -5.674 1.00 87.88 81 SER A CA 1
ATOM 641 C C . SER A 1 81 ? -4.459 2.977 -6.273 1.00 87.88 81 SER A C 1
ATOM 643 O O . SER A 1 81 ? -4.147 1.910 -5.735 1.00 87.88 81 SER A O 1
ATOM 645 N N . SER A 1 82 ? -5.187 3.063 -7.386 1.00 87.50 82 SER A N 1
ATOM 646 C CA . SER A 1 82 ? -5.607 1.917 -8.201 1.00 87.50 82 SER A CA 1
ATOM 647 C C . SER A 1 82 ? -4.450 1.218 -8.923 1.00 87.50 82 SER A C 1
ATOM 649 O O . SER A 1 82 ? -4.657 0.179 -9.537 1.00 87.50 82 SER A O 1
ATOM 651 N N . LEU A 1 83 ? -3.227 1.751 -8.832 1.00 88.81 83 LEU A N 1
ATOM 652 C CA . LEU A 1 83 ? -2.031 1.112 -9.372 1.00 88.81 83 LEU A CA 1
ATOM 653 C C . LEU A 1 83 ? -1.677 -0.165 -8.602 1.00 88.81 83 LEU A C 1
ATOM 655 O O . LEU A 1 83 ? -1.622 -0.176 -7.367 1.00 88.81 83 LEU A O 1
ATOM 659 N N . LEU A 1 84 ? -1.326 -1.218 -9.334 1.00 90.06 84 LEU A N 1
ATOM 660 C CA . LEU A 1 84 ? -1.053 -2.555 -8.824 1.00 90.06 84 LEU A CA 1
ATOM 661 C C . LEU A 1 84 ? -0.012 -2.558 -7.703 1.00 90.06 84 LEU A C 1
ATOM 663 O O . LEU A 1 84 ? -0.265 -3.110 -6.638 1.00 90.06 84 LEU A O 1
ATOM 667 N N . ARG A 1 85 ? 1.134 -1.896 -7.881 1.00 91.25 85 ARG A N 1
ATOM 668 C CA . ARG A 1 85 ? 2.167 -1.758 -6.831 1.00 91.25 85 ARG A CA 1
ATOM 669 C C . ARG A 1 85 ? 1.663 -1.107 -5.541 1.00 91.25 85 ARG A C 1
ATOM 671 O O . ARG A 1 85 ? 2.116 -1.469 -4.452 1.00 91.25 85 ARG A O 1
ATOM 678 N N . ALA A 1 86 ? 0.751 -0.141 -5.648 1.00 91.50 86 ALA A N 1
ATOM 679 C CA . ALA A 1 86 ? 0.188 0.549 -4.495 1.00 91.50 86 ALA A CA 1
ATOM 680 C C . ALA A 1 86 ? -0.797 -0.369 -3.769 1.00 91.50 86 ALA A C 1
ATOM 682 O O . ALA A 1 86 ? -0.653 -0.565 -2.564 1.00 91.50 86 ALA A O 1
ATOM 683 N N . MET A 1 87 ? -1.695 -1.027 -4.508 1.00 91.62 87 MET A N 1
ATOM 684 C CA . MET A 1 87 ? -2.594 -2.043 -3.955 1.00 91.62 87 MET A CA 1
ATOM 685 C C . MET A 1 87 ? -1.823 -3.213 -3.334 1.00 91.62 87 MET A C 1
ATOM 687 O O . MET A 1 87 ? -2.140 -3.632 -2.227 1.00 91.62 87 MET A O 1
ATOM 691 N N . GLN A 1 88 ? -0.760 -3.695 -3.982 1.00 92.62 88 GLN A N 1
ATOM 692 C CA . GLN A 1 88 ? 0.087 -4.766 -3.456 1.00 92.62 88 GLN A CA 1
ATOM 693 C C . GLN A 1 88 ? 0.769 -4.371 -2.147 1.00 92.62 88 GLN A C 1
ATOM 695 O O . GLN A 1 88 ? 0.802 -5.158 -1.203 1.00 92.62 88 GLN A O 1
ATOM 700 N N . THR A 1 89 ? 1.253 -3.130 -2.060 1.00 93.38 89 THR A N 1
ATOM 701 C CA . THR A 1 89 ? 1.808 -2.594 -0.812 1.00 93.38 89 THR A CA 1
ATOM 702 C C . THR A 1 89 ? 0.723 -2.492 0.259 1.00 93.38 89 THR A C 1
ATOM 704 O O . THR A 1 89 ? 0.912 -2.969 1.373 1.00 93.38 89 THR A O 1
ATOM 707 N N . ALA A 1 90 ? -0.424 -1.900 -0.074 1.00 93.38 90 ALA A N 1
ATOM 708 C CA . ALA A 1 90 ? -1.534 -1.683 0.844 1.00 93.38 90 ALA A CA 1
ATOM 709 C C . ALA A 1 90 ? -2.050 -3.005 1.427 1.00 93.38 90 ALA A C 1
ATOM 711 O O . ALA A 1 90 ? -2.109 -3.176 2.641 1.00 93.38 90 ALA A O 1
ATOM 712 N N . VAL A 1 91 ? -2.380 -3.960 0.564 1.00 92.75 91 VAL A N 1
ATOM 713 C CA . VAL A 1 91 ? -2.923 -5.256 0.972 1.00 92.75 91 VAL A CA 1
ATOM 714 C C . VAL A 1 91 ? -1.856 -6.101 1.666 1.00 92.75 91 VAL A C 1
ATOM 716 O O . VAL A 1 91 ? -2.144 -6.723 2.681 1.00 92.75 91 VAL A O 1
ATOM 719 N N . GLY A 1 92 ? -0.601 -6.070 1.214 1.00 92.44 92 GLY A N 1
ATOM 720 C CA . GLY A 1 92 ? 0.490 -6.767 1.899 1.00 92.44 92 GLY A CA 1
ATOM 721 C C . GLY A 1 92 ? 0.724 -6.278 3.332 1.00 92.44 92 GLY A C 1
ATOM 722 O O . GLY A 1 92 ? 0.943 -7.078 4.245 1.00 92.44 92 GLY A O 1
ATOM 723 N N . VAL A 1 93 ? 0.647 -4.963 3.552 1.00 92.94 93 VAL A N 1
ATOM 724 C CA . VAL A 1 93 ? 0.911 -4.355 4.862 1.00 92.94 93 VAL A CA 1
ATOM 725 C C . VAL A 1 93 ? -0.304 -4.416 5.792 1.00 92.94 93 VAL A C 1
ATOM 727 O O . VAL A 1 93 ? -0.144 -4.720 6.975 1.00 92.94 93 VAL A O 1
ATOM 730 N N . PHE A 1 94 ? -1.500 -4.120 5.280 1.00 92.94 94 PHE A N 1
ATOM 731 C CA . PHE A 1 94 ? -2.716 -3.923 6.083 1.00 92.94 94 PHE A CA 1
ATOM 732 C C . PHE A 1 94 ? -3.767 -5.017 5.899 1.00 92.94 94 PHE A C 1
ATOM 734 O O . PHE A 1 94 ? -4.753 -5.031 6.623 1.00 92.94 94 PHE A O 1
ATOM 741 N N . GLY A 1 95 ? -3.585 -5.931 4.948 1.00 90.38 95 GLY A N 1
ATOM 742 C CA . GLY A 1 95 ? -4.464 -7.082 4.780 1.00 90.38 95 GLY A CA 1
ATOM 743 C C . GLY A 1 95 ? -4.356 -8.083 5.931 1.00 90.38 95 GLY A C 1
ATOM 744 O O . GLY A 1 95 ? -3.507 -7.959 6.827 1.00 90.38 95 GLY A O 1
ATOM 745 N N . GLY A 1 96 ? -5.208 -9.102 5.877 1.00 83.69 96 GLY A N 1
ATOM 746 C CA . GLY A 1 96 ? -5.213 -10.221 6.809 1.00 83.69 96 GLY A CA 1
ATOM 747 C C . GLY A 1 96 ? -3.959 -11.081 6.723 1.00 83.69 96 GLY A C 1
ATOM 748 O O . GLY A 1 96 ? -3.001 -10.754 6.020 1.00 83.69 96 GLY A O 1
ATOM 749 N N . GLU A 1 97 ? -3.922 -12.147 7.515 1.00 76.75 97 GLU A N 1
ATOM 750 C CA . GLU A 1 97 ? -2.884 -13.180 7.413 1.00 76.75 97 GLU A CA 1
ATOM 751 C C . GLU A 1 97 ? -3.079 -14.032 6.140 1.00 76.75 97 GLU A C 1
ATOM 753 O O . GLU A 1 97 ? -3.826 -13.658 5.224 1.00 76.75 97 GLU A O 1
ATOM 758 N N . GLU A 1 98 ? -2.379 -15.167 6.071 1.00 69.12 98 GLU A N 1
ATOM 759 C CA . GLU A 1 98 ? -2.543 -16.153 5.003 1.00 69.12 98 GLU A CA 1
ATOM 760 C C . GLU A 1 98 ? -4.017 -16.526 4.800 1.00 69.12 98 GLU A C 1
ATOM 762 O O . GLU A 1 98 ? -4.840 -16.472 5.719 1.00 69.12 98 GLU A O 1
ATOM 767 N N . TYR A 1 99 ? -4.350 -16.865 3.555 1.00 65.81 99 TYR A N 1
ATOM 768 C CA . TYR A 1 99 ? -5.693 -17.276 3.174 1.00 65.81 99 TYR A CA 1
ATOM 769 C C . TYR A 1 99 ? -6.230 -18.374 4.104 1.00 65.81 99 TYR A C 1
ATOM 771 O O . TYR A 1 99 ? -5.591 -19.406 4.304 1.00 65.81 99 TYR A O 1
ATOM 779 N N . VAL A 1 100 ? -7.427 -18.142 4.640 1.00 65.31 100 VAL A N 1
ATOM 780 C CA . VAL A 1 100 ? -8.184 -19.121 5.421 1.00 65.31 100 VAL A CA 1
ATOM 781 C C . VAL A 1 100 ? -9.362 -19.559 4.558 1.00 65.31 100 VAL A C 1
ATOM 783 O O . VAL A 1 100 ? -10.100 -18.703 4.064 1.00 65.31 100 VAL A O 1
ATOM 786 N N . ASP A 1 101 ? -9.535 -20.871 4.377 1.00 66.06 101 ASP A N 1
ATOM 787 C CA . ASP A 1 101 ? -10.674 -21.436 3.645 1.00 66.06 101 ASP A CA 1
ATOM 788 C C . ASP A 1 101 ? -11.994 -20.845 4.168 1.00 66.06 101 ASP A C 1
ATOM 790 O O . ASP A 1 101 ? -12.289 -20.892 5.364 1.00 66.06 101 ASP A O 1
ATOM 794 N N . GLY A 1 102 ? -12.789 -20.277 3.257 1.00 69.94 102 GLY A N 1
ATOM 795 C CA . GLY A 1 102 ? -14.084 -19.663 3.571 1.00 69.94 102 GLY A CA 1
ATOM 796 C C . GLY A 1 102 ? -14.065 -18.155 3.850 1.00 69.94 102 GLY A C 1
ATOM 797 O O . GLY A 1 102 ? -15.126 -17.601 4.131 1.00 69.94 102 GLY A O 1
ATOM 798 N N . VAL A 1 103 ? -12.914 -17.479 3.743 1.00 74.00 103 VAL A N 1
ATOM 799 C CA . VAL A 1 103 ? -12.828 -16.007 3.762 1.00 74.00 103 VAL A CA 1
ATOM 800 C C . VAL A 1 103 ? -12.495 -15.479 2.369 1.00 74.00 103 VAL A C 1
ATOM 802 O O . VAL A 1 103 ? -11.613 -16.011 1.696 1.00 74.00 103 VAL A O 1
ATOM 805 N N . ASP A 1 104 ? -13.163 -14.410 1.936 1.00 79.00 104 ASP A N 1
ATOM 806 C CA . ASP A 1 104 ? -12.873 -13.787 0.645 1.00 79.00 104 ASP A CA 1
ATOM 807 C C . ASP A 1 104 ? -11.430 -13.245 0.606 1.00 79.00 104 ASP A C 1
ATOM 809 O O . ASP A 1 104 ? -11.015 -12.512 1.520 1.00 79.00 104 ASP A O 1
ATOM 813 N N . PRO A 1 105 ? -10.636 -13.578 -0.429 1.00 84.50 105 PRO A N 1
ATOM 814 C CA . PRO A 1 105 ? -9.273 -13.089 -0.545 1.00 84.50 105 PRO A CA 1
ATOM 815 C C . PRO A 1 105 ? -9.278 -11.598 -0.886 1.00 84.50 105 PRO A C 1
ATOM 817 O O . PRO A 1 105 ? -9.922 -11.157 -1.836 1.00 84.50 105 PRO A O 1
ATOM 820 N N . LEU A 1 106 ? -8.492 -10.822 -0.144 1.00 86.69 106 LEU A N 1
ATOM 821 C CA . LEU A 1 106 ? -8.217 -9.424 -0.463 1.00 86.69 106 LEU A CA 1
ATOM 822 C C . LEU A 1 106 ? -7.190 -9.301 -1.603 1.00 86.69 106 LEU A C 1
ATOM 824 O O . LEU A 1 106 ? -7.191 -8.326 -2.352 1.00 86.69 106 LEU A O 1
ATOM 828 N N . MET A 1 107 ? -6.327 -10.308 -1.757 1.00 87.38 107 MET A N 1
ATOM 829 C CA . MET A 1 107 ? -5.481 -10.504 -2.933 1.00 87.38 107 MET A CA 1
ATOM 830 C C . MET A 1 107 ? -5.320 -11.996 -3.213 1.00 87.38 107 MET A C 1
ATOM 832 O O . MET A 1 107 ? -5.087 -12.788 -2.301 1.00 87.38 107 MET A O 1
ATOM 836 N N . VAL A 1 108 ? -5.418 -12.373 -4.486 1.00 85.88 108 VAL A N 1
ATOM 837 C CA . VAL A 1 108 ? -5.167 -13.743 -4.945 1.00 85.88 108 VAL A CA 1
ATOM 838 C C . VAL A 1 108 ? -3.670 -14.030 -5.054 1.00 85.88 108 VAL A C 1
ATOM 840 O O . VAL A 1 108 ? -2.866 -13.124 -5.284 1.00 85.88 108 VAL A O 1
ATOM 843 N N . ALA A 1 109 ? -3.298 -15.304 -4.926 1.00 83.19 109 ALA A N 1
ATOM 844 C CA . ALA A 1 109 ? -1.916 -15.726 -5.113 1.00 83.19 109 ALA A CA 1
ATOM 845 C C . ALA A 1 109 ? -1.411 -15.352 -6.516 1.00 83.19 109 ALA A C 1
ATOM 847 O O . ALA A 1 109 ? -2.133 -15.463 -7.508 1.00 83.19 109 ALA A O 1
ATOM 848 N N . ASN A 1 110 ? -0.151 -14.930 -6.585 1.00 79.25 110 ASN A N 1
ATOM 849 C CA . ASN A 1 110 ? 0.541 -14.548 -7.814 1.00 79.25 110 ASN A CA 1
ATOM 850 C C . ASN A 1 110 ? -0.120 -13.424 -8.637 1.00 79.25 110 ASN A C 1
ATOM 852 O O . 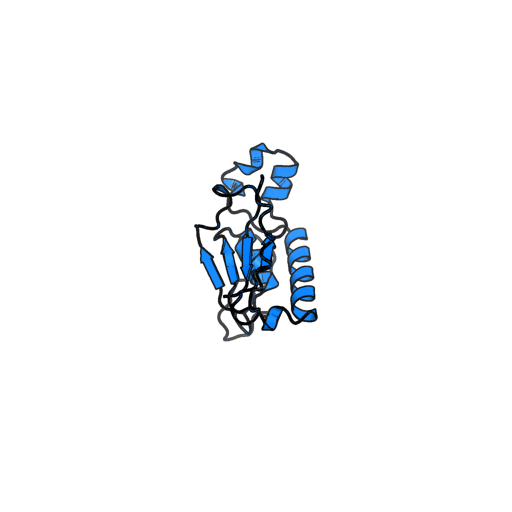ASN A 1 110 ? 0.026 -13.362 -9.862 1.00 79.25 110 ASN A O 1
ATOM 856 N N . ALA A 1 111 ? -0.833 -12.502 -7.982 1.00 78.75 111 ALA A N 1
ATOM 857 C CA . ALA A 1 111 ? -1.421 -11.346 -8.652 1.00 78.75 111 ALA A CA 1
ATOM 858 C C . ALA A 1 111 ? -0.345 -10.518 -9.381 1.00 78.75 111 ALA A C 1
ATOM 860 O O . ALA A 1 111 ? 0.658 -10.113 -8.781 1.00 78.75 111 ALA A O 1
ATOM 861 N N . GLY A 1 112 ? -0.562 -10.268 -10.675 1.00 67.12 112 GLY A N 1
ATOM 862 C CA . GLY A 1 112 ? 0.296 -9.432 -11.515 1.00 67.12 112 GLY A CA 1
ATOM 863 C C . GLY A 1 112 ? 1.747 -9.903 -11.595 1.00 67.12 112 GLY A C 1
ATOM 864 O O . GLY A 1 112 ? 2.646 -9.153 -11.239 1.00 67.12 112 GLY A O 1
ATOM 865 N N . ASN A 1 113 ? 1.962 -11.149 -12.028 1.00 75.75 113 ASN A N 1
ATOM 866 C CA . ASN A 1 113 ? 3.279 -11.777 -12.217 1.00 75.75 113 ASN A CA 1
ATOM 867 C C . ASN A 1 113 ? 4.208 -11.718 -10.983 1.00 75.75 113 ASN A C 1
ATOM 869 O O . ASN A 1 113 ? 5.431 -11.797 -11.099 1.00 75.75 113 ASN A O 1
ATOM 873 N N . SER A 1 114 ? 3.631 -11.573 -9.787 1.00 72.31 114 SER A N 1
ATOM 874 C CA . SER A 1 114 ? 4.354 -11.673 -8.521 1.00 72.31 114 SER A CA 1
ATOM 875 C C . SER A 1 114 ? 4.346 -13.118 -8.015 1.00 72.31 114 SER A C 1
ATOM 877 O O . SER A 1 114 ? 3.494 -13.900 -8.411 1.00 72.31 114 SER A O 1
ATOM 879 N N . ALA A 1 115 ? 5.276 -13.481 -7.129 1.00 75.00 115 ALA A N 1
ATOM 880 C CA . ALA A 1 115 ? 5.290 -14.783 -6.445 1.00 75.00 115 ALA A CA 1
ATOM 881 C C . ALA A 1 115 ? 4.667 -14.698 -5.033 1.00 75.00 115 ALA A C 1
ATOM 883 O O . ALA A 1 115 ? 5.113 -15.374 -4.106 1.00 75.00 115 ALA A O 1
ATOM 884 N N . SER A 1 116 ? 3.724 -13.770 -4.833 1.00 77.88 116 SER A N 1
ATOM 885 C CA . SER A 1 116 ? 3.178 -13.452 -3.509 1.00 77.88 116 SER A CA 1
ATOM 886 C C . SER A 1 116 ? 2.060 -14.422 -3.105 1.00 77.88 116 SER A C 1
ATOM 888 O O . SER A 1 116 ? 1.255 -14.792 -3.971 1.00 77.88 116 SER A O 1
ATOM 890 N N . PRO A 1 117 ? 1.973 -14.833 -1.821 1.00 82.00 117 PRO A N 1
ATOM 891 C CA . PRO A 1 117 ? 0.863 -15.647 -1.337 1.00 82.00 117 PRO A CA 1
ATOM 892 C C . PRO A 1 117 ? -0.468 -14.886 -1.397 1.00 82.00 117 PRO A C 1
ATOM 894 O O . PRO A 1 117 ? -0.508 -13.657 -1.469 1.00 82.00 117 PRO A O 1
ATOM 897 N N . ALA A 1 118 ? -1.571 -15.633 -1.348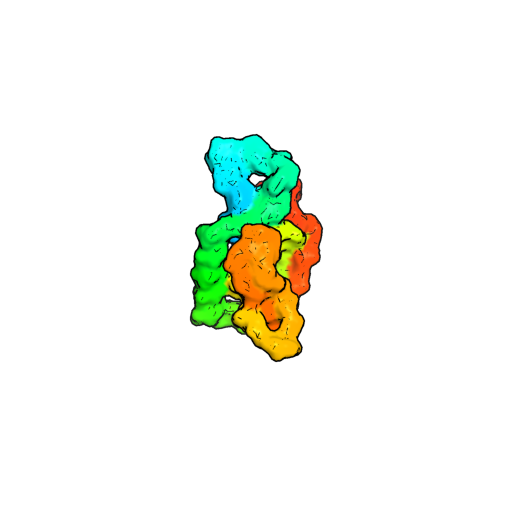 1.00 84.50 118 ALA A N 1
ATOM 898 C CA . ALA A 1 118 ? -2.894 -15.044 -1.189 1.00 84.50 118 ALA A CA 1
ATOM 899 C C . ALA A 1 118 ? -3.018 -14.369 0.186 1.00 84.50 118 ALA A C 1
ATOM 901 O O . ALA A 1 118 ? -2.520 -14.883 1.189 1.00 84.50 118 ALA A O 1
ATOM 902 N N . ILE A 1 119 ? -3.708 -13.231 0.221 1.00 85.94 119 ILE A N 1
ATOM 903 C CA . ILE A 1 119 ? -3.908 -12.433 1.432 1.00 85.94 119 ILE A CA 1
ATOM 904 C C . ILE A 1 119 ? -5.396 -12.412 1.751 1.00 85.94 119 ILE A C 1
ATOM 906 O O . ILE A 1 119 ? -6.215 -12.049 0.903 1.00 85.94 119 ILE A O 1
ATOM 910 N N . SER A 1 120 ? -5.740 -12.797 2.977 1.00 85.69 120 SER A N 1
ATOM 911 C CA . SER A 1 120 ? -7.115 -12.801 3.469 1.00 85.69 120 SER A CA 1
ATOM 912 C C . SER A 1 120 ? -7.637 -11.382 3.719 1.00 85.69 120 SER A C 1
ATOM 914 O O . SER A 1 120 ? -6.875 -10.464 4.030 1.00 85.69 120 SER A O 1
ATOM 916 N N . SER A 1 121 ? -8.952 -11.193 3.621 1.00 85.62 121 SER A N 1
ATOM 917 C CA . SER A 1 121 ? -9.626 -9.987 4.122 1.00 85.62 121 SER A CA 1
ATOM 918 C C . SER A 1 121 ? -9.897 -10.029 5.635 1.00 85.62 121 SER A C 1
ATOM 920 O O . SER A 1 121 ? -10.275 -9.011 6.220 1.00 85.62 121 SER A O 1
ATOM 922 N N . PHE A 1 122 ? -9.671 -11.172 6.294 1.00 86.12 122 PHE A N 1
ATOM 923 C CA . PHE A 1 122 ? -9.867 -11.330 7.736 1.00 86.12 122 PHE A CA 1
ATOM 924 C C . PHE A 1 122 ? -8.995 -10.356 8.538 1.00 86.12 122 PHE A C 1
ATOM 926 O O . PHE A 1 122 ? -7.816 -10.191 8.234 1.00 86.12 122 PHE A O 1
ATOM 933 N N . ASP A 1 123 ? -9.560 -9.715 9.565 1.00 85.69 123 ASP A N 1
ATOM 934 C CA . ASP A 1 123 ? -8.873 -8.711 10.394 1.00 85.69 123 ASP A CA 1
ATOM 935 C C . ASP A 1 123 ? -8.187 -7.586 9.599 1.00 85.69 123 ASP A C 1
ATOM 937 O O . ASP A 1 123 ? -7.225 -6.976 10.073 1.00 85.69 123 ASP A O 1
ATOM 941 N N . SER A 1 124 ? -8.673 -7.292 8.392 1.00 89.62 124 SER A N 1
ATOM 942 C CA . SER A 1 124 ? -8.210 -6.156 7.602 1.00 89.62 124 SER A CA 1
ATOM 943 C C . SER A 1 124 ? -9.162 -4.959 7.769 1.00 89.62 124 SER A C 1
ATOM 945 O O . SER A 1 124 ? -10.380 -5.139 7.862 1.00 89.62 124 SER A O 1
ATOM 947 N N . PRO A 1 125 ? -8.648 -3.719 7.856 1.00 91.06 125 PRO A N 1
ATOM 948 C CA . PRO A 1 125 ? -9.490 -2.531 7.785 1.00 91.06 125 PRO A CA 1
ATOM 949 C C . PRO A 1 125 ? -10.132 -2.416 6.389 1.00 91.06 125 PRO A C 1
ATOM 951 O O . PRO A 1 125 ? -9.616 -2.984 5.431 1.00 91.06 125 PRO A O 1
ATOM 954 N N . PRO A 1 126 ? -11.213 -1.636 6.222 1.00 92.00 126 PRO A N 1
ATOM 955 C CA . PRO A 1 126 ? -11.772 -1.343 4.905 1.00 92.00 126 PRO A CA 1
ATOM 956 C C . PRO A 1 126 ? -10.735 -0.732 3.951 1.00 92.00 126 PRO A C 1
ATOM 958 O O . PRO A 1 126 ? -9.915 0.093 4.367 1.00 92.00 126 PRO A O 1
ATOM 961 N N . PHE A 1 127 ? -10.819 -1.086 2.666 1.00 91.62 127 PHE A N 1
ATOM 962 C CA . PHE A 1 127 ? -9.971 -0.548 1.598 1.00 91.62 127 PHE A CA 1
ATOM 963 C C . PHE A 1 127 ? -10.789 0.290 0.615 1.00 91.62 127 PHE A C 1
ATOM 965 O O . PHE A 1 127 ? -11.905 -0.073 0.248 1.00 91.62 127 PHE A O 1
ATOM 972 N N . LEU A 1 128 ? -10.202 1.390 0.149 1.00 91.00 128 LEU A N 1
ATOM 973 C CA . LEU A 1 128 ? -10.727 2.219 -0.928 1.00 91.00 128 LEU A CA 1
ATOM 974 C C . LEU A 1 128 ? -9.621 2.464 -1.955 1.00 91.00 128 LEU A C 1
ATOM 976 O O . LEU A 1 128 ? -8.684 3.217 -1.699 1.00 91.00 128 LEU A O 1
ATOM 980 N N . ALA A 1 129 ? -9.728 1.838 -3.123 1.00 89.56 129 ALA A N 1
ATOM 981 C CA . ALA A 1 129 ? -8.875 2.159 -4.261 1.00 89.56 129 ALA A CA 1
ATOM 982 C C . ALA A 1 129 ? -9.519 3.284 -5.079 1.00 89.56 129 ALA A C 1
ATOM 984 O O . ALA A 1 129 ? -10.713 3.232 -5.371 1.00 89.56 129 ALA A O 1
ATOM 985 N N . THR A 1 130 ? -8.749 4.310 -5.439 1.00 84.06 130 THR A N 1
ATOM 986 C CA . THR A 1 130 ? -9.258 5.432 -6.237 1.00 84.06 130 THR A CA 1
ATOM 987 C C . THR A 1 130 ? -8.262 5.878 -7.299 1.00 84.06 130 THR A C 1
ATOM 989 O O . THR A 1 130 ? -7.069 6.048 -7.036 1.00 84.06 130 THR A O 1
ATOM 992 N N . GLU A 1 131 ? -8.781 6.120 -8.503 1.00 81.06 131 GLU A N 1
ATOM 993 C CA . GLU A 1 131 ? -8.030 6.664 -9.642 1.00 81.06 131 GLU A CA 1
ATOM 994 C C . GLU A 1 131 ? -7.475 8.065 -9.357 1.00 81.06 131 GLU A C 1
ATOM 996 O O . GLU A 1 131 ? -6.450 8.463 -9.907 1.00 81.06 131 GLU A O 1
ATOM 1001 N N . LEU A 1 132 ? -8.113 8.818 -8.453 1.00 74.69 132 LEU A N 1
ATOM 1002 C CA . LEU A 1 132 ? -7.670 10.165 -8.081 1.00 74.69 132 LEU A CA 1
ATOM 1003 C C . LEU A 1 132 ? -6.317 10.167 -7.350 1.00 74.69 132 LEU A C 1
ATOM 1005 O O . LEU A 1 132 ? -5.690 11.215 -7.230 1.00 74.69 132 LEU A O 1
ATOM 1009 N N . CYS A 1 133 ? -5.849 9.007 -6.880 1.00 66.81 133 CYS A N 1
ATOM 1010 C CA . CYS A 1 133 ? -4.549 8.842 -6.231 1.00 66.81 133 CYS A CA 1
ATOM 1011 C C . CYS A 1 133 ? -3.433 8.407 -7.202 1.00 66.81 133 CYS A C 1
ATOM 1013 O O . CYS A 1 133 ? -2.356 8.000 -6.754 1.00 66.81 133 CYS A O 1
ATOM 1015 N N . ARG A 1 134 ? -3.660 8.460 -8.522 1.00 66.81 134 ARG A N 1
ATOM 1016 C CA . ARG A 1 134 ? -2.645 8.113 -9.524 1.00 66.81 134 ARG A CA 1
ATOM 1017 C C . ARG A 1 134 ? -1.537 9.171 -9.581 1.00 66.81 134 ARG A C 1
ATOM 1019 O O . ARG A 1 134 ? -1.775 10.373 -9.525 1.00 66.81 134 ARG A O 1
ATOM 1026 N N . GLU A 1 135 ? -0.304 8.705 -9.727 1.00 60.19 135 GLU A N 1
ATOM 1027 C CA . GLU A 1 135 ? 0.933 9.499 -9.615 1.00 60.19 135 GLU A CA 1
ATOM 1028 C C . GLU A 1 135 ? 1.119 10.634 -10.636 1.00 60.19 135 GLU A C 1
ATOM 1030 O O . GLU A 1 135 ? 2.001 11.468 -10.462 1.00 60.19 135 GLU A O 1
ATOM 1035 N N . HIS A 1 136 ? 0.284 10.717 -11.675 1.00 53.84 136 HIS A N 1
ATOM 1036 C CA . HIS A 1 136 ? 0.382 11.772 -12.689 1.00 53.84 136 HIS A CA 1
ATOM 1037 C C . HIS A 1 136 ? -0.084 13.157 -12.204 1.00 53.84 136 HIS A C 1
ATOM 1039 O O . HIS A 1 136 ? 0.071 14.132 -12.933 1.00 53.84 136 HIS A O 1
ATOM 1045 N N . LEU A 1 137 ? -0.625 13.267 -10.983 1.00 45.22 137 LEU A N 1
ATOM 1046 C CA . LEU A 1 137 ? -1.047 14.546 -10.399 1.00 45.22 137 LEU A CA 1
ATOM 1047 C C . LEU A 1 137 ? -0.085 15.091 -9.329 1.00 45.22 137 LEU A C 1
ATOM 1049 O O . LEU A 1 137 ? -0.114 16.288 -9.057 1.00 45.22 137 LEU A O 1
ATOM 1053 N N . VAL A 1 138 ? 0.789 14.260 -8.744 1.00 41.19 138 VAL A N 1
ATOM 1054 C CA . VAL A 1 138 ? 1.787 14.687 -7.748 1.00 41.19 138 VAL A CA 1
ATOM 1055 C C . VAL A 1 138 ? 3.026 13.798 -7.867 1.00 41.19 138 VAL A C 1
ATOM 1057 O O . VAL A 1 138 ? 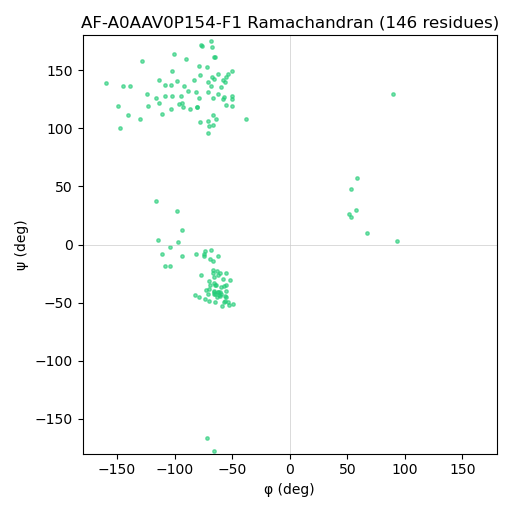2.955 12.587 -7.673 1.00 41.19 138 VAL A O 1
ATOM 1060 N N . CYS A 1 139 ? 4.163 14.420 -8.175 1.00 39.97 139 CYS A N 1
ATOM 1061 C CA . CYS A 1 139 ? 5.487 13.814 -8.306 1.00 39.97 139 CYS A CA 1
ATOM 1062 C C . CYS A 1 139 ? 5.756 12.706 -7.256 1.00 39.97 139 CYS A C 1
ATOM 1064 O O . CYS A 1 139 ? 5.949 12.982 -6.073 1.00 39.97 139 CYS A O 1
ATOM 1066 N N . CYS A 1 140 ? 5.776 11.447 -7.708 1.00 45.59 140 CYS A N 1
ATOM 1067 C CA . CYS A 1 140 ? 6.411 10.296 -7.054 1.00 45.59 140 CYS A CA 1
ATOM 1068 C C . CYS A 1 140 ? 6.040 9.991 -5.588 1.00 45.59 140 CYS A C 1
ATOM 1070 O O . CYS A 1 140 ? 6.915 9.688 -4.772 1.00 45.59 140 CYS A O 1
ATOM 1072 N N . SER A 1 141 ? 4.757 9.968 -5.228 1.00 43.34 141 SER A N 1
ATOM 1073 C CA . SER A 1 141 ? 4.307 9.319 -3.985 1.00 43.34 141 SER A CA 1
ATOM 1074 C C . SER A 1 141 ? 2.907 8.738 -4.162 1.00 43.34 141 SER A C 1
ATOM 1076 O O . SER A 1 141 ? 1.924 9.465 -4.078 1.00 43.34 141 SER A O 1
ATOM 1078 N N . CYS A 1 142 ? 2.783 7.425 -4.394 1.00 49.25 142 CYS A N 1
ATOM 1079 C CA . CYS A 1 142 ? 1.490 6.762 -4.190 1.00 49.25 142 CYS A CA 1
ATOM 1080 C C . CYS A 1 142 ? 1.213 6.808 -2.687 1.00 49.25 142 CYS A C 1
ATOM 1082 O O . CYS A 1 142 ? 1.864 6.083 -1.940 1.00 49.25 142 CYS A O 1
ATOM 1084 N N . LEU A 1 143 ? 0.339 7.714 -2.259 1.00 52.34 143 LEU A N 1
ATOM 1085 C CA . LEU A 1 143 ? -0.002 7.920 -0.859 1.00 52.34 143 LEU A CA 1
ATOM 1086 C C . LEU A 1 143 ? -1.024 6.867 -0.440 1.00 52.34 143 LEU A C 1
ATOM 1088 O O . LEU A 1 143 ? -2.132 6.819 -0.970 1.00 52.34 143 LEU A O 1
ATOM 1092 N N . LEU A 1 144 ? -0.652 6.037 0.525 1.00 52.06 144 LEU A N 1
ATOM 1093 C CA . LEU A 1 144 ? -1.618 5.297 1.314 1.00 52.06 144 LEU A CA 1
ATOM 1094 C C . LEU A 1 144 ? -2.173 6.226 2.394 1.00 52.06 144 LEU A C 1
ATOM 1096 O O . LEU A 1 144 ? -1.386 6.685 3.217 1.00 52.06 144 LEU A O 1
ATOM 1100 N N . PHE A 1 145 ? -3.477 6.503 2.403 1.00 55.28 145 PHE A N 1
ATOM 1101 C CA . PHE A 1 145 ? -4.102 7.312 3.453 1.00 55.28 145 PHE A CA 1
ATOM 1102 C C . PHE A 1 145 ? -4.672 6.402 4.534 1.00 55.28 145 PHE A C 1
ATOM 1104 O O . PHE A 1 145 ? -5.450 5.495 4.232 1.00 55.28 145 PHE A O 1
ATOM 1111 N N . LEU A 1 146 ? -4.310 6.654 5.793 1.00 44.12 146 LEU A N 1
ATOM 1112 C CA . LEU A 1 146 ? -4.830 5.903 6.933 1.00 44.12 146 LEU A CA 1
ATOM 1113 C C . LEU A 1 146 ? -5.501 6.817 7.958 1.00 44.12 146 LEU A C 1
ATOM 1115 O O . LEU A 1 146 ? -4.810 7.620 8.574 1.00 44.12 146 LEU A O 1
ATOM 1119 N N . ARG A 1 147 ? -6.802 6.539 8.163 1.00 49.47 147 ARG A N 1
ATOM 1120 C CA . ARG A 1 147 ? -7.778 6.957 9.200 1.00 49.47 147 ARG A CA 1
ATOM 1121 C C . ARG A 1 147 ? -8.611 8.242 8.979 1.00 49.47 147 ARG A C 1
ATOM 1123 O O . ARG A 1 147 ? -8.087 9.325 8.744 1.00 49.47 147 ARG A O 1
ATOM 1130 N N . PHE A 1 148 ? -9.931 8.076 9.156 1.00 48.16 148 PHE A N 1
ATOM 1131 C CA . PHE A 1 148 ? -10.960 9.118 9.220 1.00 48.16 148 PHE A CA 1
ATOM 1132 C C . PHE A 1 148 ? -11.368 9.514 10.614 1.00 48.16 148 PHE A C 1
ATOM 1134 O O . PHE A 1 148 ? -11.108 8.852 11.642 1.00 48.16 148 PHE A O 1
#

pLDDT: mean 80.92, std 14.56, range [39.12, 95.69]